Protein 2NRL (pdb70)

Foldseek 3Di:
DLLVLLVVQCVQCVVCVLLLLLQLVLVLCVVPVVVQVLPVVRNPPPSVCSSVDSVSSVVRSVVVVLVVVVSVVPPPACVSQLVVLVCCVPPSNDPLVSLVSSLVSSLVSCVVRRVQDPVSSVSSVVSSVVSSVSSVVSSVVVPHD

Nearest PDB structures (foldseek):
  2nrl-assembly1_A  TM=1.007E+00  e=9.733E-19  Thunnus atlanticus
  1myt-assembly1_A  TM=9.944E-01  e=4.194E-16  Thunnus albacares
  1mnk-assembly1_A  TM=9.642E-01  e=6.223E-09  Sus scrofa
  4fwy-assembly1_A  TM=9.569E-01  e=5.979E-08  Physeter macrocephalus
  1ith-assembly1_A  TM=9.012E-01  e=9.918E-05  Urechis caupo

Secondary structure (DSSP, 8-state):
-HHHHHHTT-HHHHTTHHHHHHHHHHHHHHH-HHHHTT-TTTTT--GGGTTT-HHHHHHHHHHHHHHHHHHH-SS-HHHHHHHHHHHIIIII---THHHHHHHHHHHHHHHHHS---HHHHHHHHHHHHHHHHHHHHHHHHTT--

Organism: Thunnus orientalis (NCBI:txid8238)

InterPro domains:
  IPR000971 Globin [PF00042] (25-135)
  IPR000971 Globin [PS01033] (1-141)
  IPR002335 Myoglobin [PR00613] (3-17)
  IPR002335 Myoglobin [PR00613] (22-45)
  IPR002335 Myoglobin [PR00613] (75-92)
  IPR002335 Myoglobin [PR00613] (93-113)
  IPR002335 Myoglobin [PR00613] (117-146)
  IPR002335 Myoglobin [PTHR47132] (2-147)
  IPR009050 Globin-like superfamily [SSF46458] (3-147)

B-factor: mean 15.44, std 4.67, range [10.57, 54.53]

CATH classification: 1.10.490.10

Structure (mmCIF, N/CA/C/O backbone):
data_2NRL
#
_entry.id   2NRL
#
_cell.length_a   33.985
_cell.length_b   51.976
_cell.length_c   38.781
_cell.angle_alpha   90.00
_cell.angle_beta   103.96
_cell.angle_gamma   90.00
#
_symmetry.space_group_name_H-M   'P 1 21 1'
#
loop_
_entity.id
_entity.type
_entity.pdbx_description
1 polymer Myoglobin
2 non-polymer 'PROTOPORPHYRIN IX CONTAINING FE'
3 non-polymer 1,2-ETHANEDIOL
4 water water
#
loop_
_atom_site.group_PDB
_atom_site.id
_atom_site.type_symbol
_atom_site.label_atom_id
_atom_site.label_alt_id
_atom_site.label_comp_id
_atom_site.label_asym_id
_atom_site.label_entity_id
_atom_site.label_seq_id
_atom_site.pdbx_PDB_ins_code
_atom_site.Cartn_x
_atom_site.Cartn_y
_atom_site.Cartn_z
_atom_site.occupancy
_atom_site.B_iso_or_equiv
_atom_site.auth_seq_id
_atom_site.auth_comp_id
_atom_site.auth_asym_id
_atom_site.auth_atom_id
_atom_site.pdbx_PDB_model_num
ATOM 4 N N . ALA A 1 2 ? 18.222 15.292 6.340 1.00 20.93 2 ALA A N 1
ATOM 5 C CA . ALA A 1 2 ? 18.829 14.523 5.247 1.00 19.09 2 ALA A CA 1
ATOM 6 C C . ALA A 1 2 ? 18.480 13.039 5.342 1.00 17.66 2 ALA A C 1
ATOM 7 O O . ALA A 1 2 ? 18.267 12.383 4.309 1.00 18.34 2 ALA A O 1
ATOM 9 N N . ASP A 1 3 ? 18.411 12.481 6.547 1.00 16.25 3 ASP A N 1
ATOM 10 C CA . ASP A 1 3 ? 18.098 11.066 6.663 1.00 15.47 3 ASP A CA 1
ATOM 11 C C . ASP A 1 3 ? 16.675 10.741 6.193 1.00 14.97 3 ASP A C 1
ATOM 12 O O . ASP A 1 3 ? 16.446 9.645 5.652 1.00 14.87 3 ASP A O 1
ATOM 17 N N . PHE A 1 4 ? 15.735 11.671 6.364 1.00 15.17 4 PHE A N 1
ATOM 18 C CA . PHE A 1 4 ? 14.401 11.458 5.829 1.00 15.47 4 PHE A CA 1
ATOM 19 C C . PHE A 1 4 ? 14.450 11.392 4.307 1.00 15.42 4 PHE A C 1
ATOM 20 O O . PHE A 1 4 ? 13.802 10.518 3.697 1.00 15.74 4 PHE A O 1
ATOM 28 N N . ASP A 1 5 ? 15.195 12.313 3.679 1.00 16.32 5 ASP A N 1
ATOM 29 C CA . ASP A 1 5 ? 15.322 12.287 2.231 1.00 16.80 5 ASP A CA 1
ATOM 30 C C . ASP A 1 5 ? 16.008 10.991 1.736 1.00 16.33 5 ASP A C 1
ATOM 31 O O . ASP A 1 5 ? 15.625 10.445 0.687 1.00 16.44 5 ASP A O 1
ATOM 36 N N . ALA A 1 6 ? 16.993 10.488 2.484 1.00 16.29 6 ALA A N 1
ATOM 37 C CA . ALA A 1 6 ? 17.679 9.262 2.100 1.00 15.93 6 ALA A CA 1
ATOM 38 C C . ALA A 1 6 ? 16.682 8.098 2.056 1.00 15.06 6 ALA A C 1
ATOM 39 O O . ALA A 1 6 ? 16.722 7.261 1.141 1.00 16.09 6 ALA A O 1
ATOM 41 N N . VAL A 1 7 ? 15.796 8.019 3.043 1.00 13.69 7 VAL A N 1
ATOM 42 C CA . VAL A 1 7 ? 14.801 6.947 3.048 1.00 12.76 7 VAL A CA 1
ATOM 43 C C . VAL A 1 7 ? 13.810 7.142 1.891 1.00 12.38 7 VAL A C 1
ATOM 44 O O . VAL A 1 7 ? 13.440 6.179 1.191 1.00 12.59 7 VAL A O 1
ATOM 48 N N . LEU A 1 8 ? 13.371 8.388 1.683 1.00 12.23 8 LEU A N 1
ATOM 49 C CA . LEU A 1 8 ? 12.383 8.661 0.650 1.00 12.40 8 LEU A CA 1
ATOM 50 C C . LEU A 1 8 ? 12.892 8.361 -0.750 1.00 12.18 8 LEU A C 1
ATOM 51 O O . LEU A 1 8 ? 12.081 8.058 -1.638 1.00 12.91 8 LEU A O 1
ATOM 56 N N . LYS A 1 9 ? 14.212 8.409 -0.956 1.00 12.78 9 LYS A N 1
ATOM 57 C CA . LYS A 1 9 ? 14.785 8.042 -2.240 1.00 13.14 9 LYS A CA 1
ATOM 58 C C . LYS A 1 9 ? 14.635 6.563 -2.563 1.00 12.89 9 LYS A C 1
ATOM 59 O O . LYS A 1 9 ? 14.909 6.178 -3.711 1.00 14.04 9 LYS A O 1
ATOM 65 N N . CYS A 1 10 ? 14.194 5.758 -1.580 1.00 12.29 10 CYS A N 1
ATOM 66 C CA . CYS A 1 10 ? 13.934 4.331 -1.788 1.00 12.40 10 CYS A CA 1
ATOM 67 C C . CYS A 1 10 ? 12.498 3.938 -1.417 1.00 12.20 10 CYS A C 1
ATOM 68 O O . CYS A 1 10 ? 12.188 2.737 -1.305 1.00 13.58 10 CYS A O 1
ATOM 71 N N . TRP A 1 11 ? 11.608 4.926 -1.219 1.00 11.57 11 TRP A N 1
ATOM 72 C CA . TRP A 1 11 ? 10.260 4.609 -0.772 1.00 11.68 11 TRP A CA 1
ATOM 73 C C . TRP A 1 11 ? 9.349 4.200 -1.934 1.00 11.59 11 TRP A C 1
ATOM 74 O O . TRP A 1 11 ? 8.267 3.616 -1.708 1.00 12.66 11 TRP A O 1
ATOM 85 N N . GLY A 1 12 ? 9.771 4.464 -3.176 1.00 11.51 12 GLY A N 1
ATOM 86 C CA . GLY A 1 12 ? 8.946 4.139 -4.329 1.00 12.04 12 GLY A CA 1
ATOM 87 C C . GLY A 1 12 ? 8.416 2.711 -4.346 1.00 11.92 12 GLY A C 1
ATOM 88 O O . GLY A 1 12 ? 7.206 2.498 -4.553 1.00 12.68 12 GLY A O 1
ATOM 89 N N . PRO A 1 13 ? 9.294 1.709 -4.164 1.00 12.26 13 PRO A N 1
ATOM 90 C CA . PRO A 1 13 ? 8.816 0.306 -4.187 1.00 12.98 13 PRO A CA 1
ATOM 91 C C . PRO A 1 13 ? 7.893 -0.042 -3.034 1.00 13.19 13 PRO A C 1
ATOM 92 O O . PRO A 1 13 ? 7.137 -1.024 -3.117 1.00 15.20 13 PRO A O 1
ATOM 96 N N . VAL A 1 14 ? 8.003 0.692 -1.929 1.00 12.76 14 VAL A N 1
ATOM 97 C CA . VAL A 1 14 ? 7.155 0.456 -0.763 1.00 12.82 14 VAL A CA 1
ATOM 98 C C . VAL A 1 14 ? 5.749 0.973 -1.059 1.00 13.26 14 VAL A C 1
ATOM 99 O O . VAL A 1 14 ? 4.751 0.236 -1.006 1.00 14.23 14 VAL A O 1
ATOM 103 N N . GLU A 1 15 ? 5.651 2.260 -1.402 1.00 13.34 15 GLU A N 1
ATOM 104 C CA A GLU A 1 15 ? 4.374 2.920 -1.700 0.50 14.08 15 GLU A CA 1
ATOM 105 C CA B GLU A 1 15 ? 4.331 2.815 -1.662 0.50 14.59 15 GLU A CA 1
ATOM 106 C C . GLU A 1 15 ? 3.718 2.353 -2.988 1.00 14.26 15 GLU A C 1
ATOM 107 O O . GLU A 1 15 ? 2.498 2.441 -3.172 1.00 15.05 15 GLU A O 1
ATOM 118 N N . ALA A 1 16 ? 4.511 1.776 -3.884 1.00 14.50 16 ALA A N 1
ATOM 119 C CA . ALA A 1 16 ? 3.965 1.133 -5.077 1.00 14.57 16 ALA A CA 1
ATOM 120 C C . ALA A 1 16 ? 3.046 -0.038 -4.702 1.00 14.19 16 ALA A C 1
ATOM 121 O O . ALA A 1 16 ? 2.136 -0.399 -5.466 1.00 15.69 16 ALA A O 1
ATOM 123 N N . ASP A 1 17 ? 3.311 -0.670 -3.553 1.00 14.15 17 ASP A N 1
ATOM 124 C CA . ASP A 1 17 ? 2.525 -1.860 -3.181 1.00 14.67 17 ASP A CA 1
ATOM 125 C C . ASP A 1 17 ? 2.547 -2.022 -1.667 1.00 13.47 17 ASP A C 1
ATOM 126 O O . ASP A 1 17 ? 3.176 -2.926 -1.085 1.00 13.05 17 ASP A O 1
ATOM 131 N N . TYR A 1 18 ? 1.799 -1.132 -1.023 1.00 13.39 18 TYR A N 1
ATOM 132 C CA . TYR A 1 18 ? 1.755 -1.146 0.422 1.00 12.68 18 TYR A CA 1
ATOM 133 C C . TYR A 1 18 ? 1.189 -2.468 0.948 1.00 12.55 18 TYR A C 1
ATOM 134 O O . TYR A 1 18 ? 1.559 -2.898 2.043 1.00 12.66 18 TYR A O 1
ATOM 143 N N . THR A 1 19 ? 0.250 -3.080 0.226 1.00 13.21 19 THR A N 1
ATOM 144 C CA . THR A 1 19 ? -0.305 -4.379 0.646 1.00 13.46 19 THR A CA 1
ATOM 145 C C . THR A 1 19 ? 0.764 -5.479 0.649 1.00 12.49 19 THR A C 1
ATOM 146 O O . THR A 1 19 ? 0.928 -6.198 1.649 1.00 12.60 19 THR A O 1
ATOM 150 N N . THR A 1 20 ? 1.479 -5.635 -0.463 1.00 12.91 20 THR A N 1
ATOM 151 C CA . THR A 1 20 ? 2.462 -6.716 -0.515 1.00 12.74 20 THR A CA 1
ATOM 152 C C . THR A 1 20 ? 3.587 -6.461 0.477 1.00 12.27 20 THR A C 1
ATOM 153 O O . THR A 1 20 ? 4.006 -7.377 1.229 1.00 12.52 20 THR A O 1
ATOM 157 N N . ILE A 1 21 ? 4.129 -5.239 0.478 1.00 11.95 21 ILE A N 1
ATOM 158 C CA . ILE A 1 21 ? 5.246 -4.954 1.365 1.00 11.70 21 ILE A CA 1
ATOM 159 C C . ILE A 1 21 ? 4.788 -4.949 2.828 1.00 11.64 21 ILE A C 1
ATOM 160 O O . ILE A 1 21 ? 5.505 -5.434 3.720 1.00 11.84 21 ILE A O 1
ATOM 165 N N . GLY A 1 22 ? 3.582 -4.440 3.093 1.00 11.58 22 GLY A N 1
ATOM 166 C CA . GLY A 1 22 ? 3.031 -4.464 4.447 1.00 11.78 22 GLY A CA 1
ATOM 167 C C . GLY A 1 22 ? 2.863 -5.887 4.961 1.00 11.51 22 GLY A C 1
ATOM 168 O O . GLY A 1 22 ? 3.184 -6.184 6.132 1.00 11.76 22 GLY A O 1
ATOM 169 N N . GLY A 1 23 ? 2.345 -6.779 4.111 1.00 11.67 23 GLY A N 1
ATOM 170 C CA . GLY A 1 23 ? 2.251 -8.188 4.493 1.00 11.86 23 GLY A CA 1
ATOM 171 C C . GLY A 1 23 ? 3.602 -8.812 4.745 1.00 11.60 23 GLY A C 1
ATOM 172 O O . GLY A 1 23 ? 3.759 -9.615 5.676 1.00 12.13 23 GLY A O 1
ATOM 173 N N . LEU A 1 24 ? 4.602 -8.485 3.920 1.00 11.67 24 LEU A N 1
ATOM 174 C CA A LEU A 1 24 ? 5.968 -8.996 4.145 0.50 11.66 24 LEU A CA 1
ATOM 175 C CA B LEU A 1 24 ? 5.933 -9.020 4.162 0.50 11.79 24 LEU A CA 1
ATOM 176 C C . LEU A 1 24 ? 6.474 -8.559 5.517 1.00 11.49 24 LEU A C 1
ATOM 177 O O . LEU A 1 24 ? 7.057 -9.365 6.274 1.00 12.10 24 LEU A O 1
ATOM 186 N N . VAL A 1 25 ? 6.291 -7.274 5.854 1.00 11.15 25 VAL A N 1
ATOM 187 C CA . VAL A 1 25 ? 6.783 -6.764 7.126 1.00 11.33 25 VAL A CA 1
ATOM 188 C C . VAL A 1 25 ? 6.112 -7.494 8.287 1.00 11.10 25 VAL A C 1
ATOM 189 O O . VAL A 1 25 ? 6.800 -7.958 9.218 1.00 11.45 25 VAL A O 1
ATOM 193 N N . LEU A 1 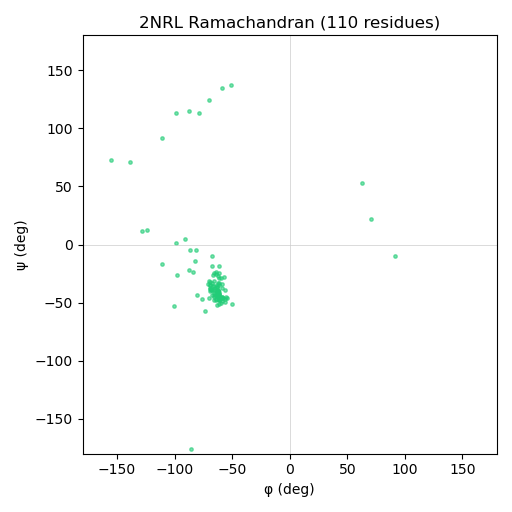26 ? 4.776 -7.587 8.298 1.00 11.18 26 LEU A N 1
ATOM 194 C CA . LEU A 1 26 ? 4.122 -8.221 9.445 1.00 11.13 26 LEU A CA 1
ATOM 195 C C . LEU A 1 26 ? 4.403 -9.721 9.485 1.00 11.22 26 LEU A C 1
ATOM 196 O O . LEU A 1 26 ? 4.553 -10.293 10.587 1.00 11.66 26 LEU A O 1
ATOM 201 N N . THR A 1 27 ? 4.435 -10.387 8.333 1.00 11.48 27 THR A N 1
ATOM 202 C CA . THR A 1 27 ? 4.733 -11.821 8.328 1.00 11.79 27 THR A CA 1
ATOM 203 C C . THR A 1 27 ? 6.107 -12.077 8.953 1.00 11.63 27 THR A C 1
ATOM 204 O O . THR A 1 27 ? 6.277 -12.990 9.790 1.00 12.27 27 THR A O 1
ATOM 208 N N . ARG A 1 28 ? 7.106 -11.274 8.547 1.00 11.56 28 ARG A N 1
ATOM 209 C CA A ARG A 1 28 ? 8.449 -11.415 9.082 0.50 12.14 28 ARG A CA 1
ATOM 210 C CA B ARG A 1 28 ? 8.446 -11.430 9.103 0.50 12.11 28 ARG A CA 1
ATOM 211 C C . ARG A 1 28 ? 8.501 -11.063 10.577 1.00 11.52 28 ARG A C 1
ATOM 212 O O . ARG A 1 28 ? 9.191 -11.735 11.371 1.00 11.96 28 ARG A O 1
ATOM 227 N N . LEU A 1 29 ? 7.798 -9.999 10.977 1.00 11.48 29 LEU A N 1
ATOM 228 C CA . LEU A 1 29 ? 7.740 -9.629 12.389 1.00 11.34 29 LEU A CA 1
ATOM 229 C C . LEU A 1 29 ? 7.224 -10.798 13.226 1.00 11.04 29 LEU A C 1
ATOM 230 O O . LEU A 1 29 ? 7.798 -11.144 14.269 1.00 11.56 29 LEU A O 1
ATOM 235 N N . PHE A 1 30 ? 6.104 -11.400 12.798 1.00 11.38 30 PHE A N 1
ATOM 236 C CA . PHE A 1 30 ? 5.494 -12.485 13.560 1.00 11.21 30 PHE A CA 1
ATOM 237 C C . PHE A 1 30 ? 6.346 -13.756 13.539 1.00 11.60 30 PHE A C 1
ATOM 238 O O . PHE A 1 30 ? 6.385 -14.495 14.531 1.00 12.78 30 PHE A O 1
ATOM 246 N N . LYS A 1 31 ? 7.059 -13.993 12.436 1.00 11.37 31 LYS A N 1
ATOM 247 C CA . LYS A 1 31 ? 7.939 -15.168 12.353 1.00 11.68 31 LYS A CA 1
ATOM 248 C C . LYS A 1 31 ? 9.147 -15.011 13.274 1.00 11.75 31 LYS A C 1
ATOM 249 O O . LYS A 1 31 ? 9.550 -15.957 13.984 1.00 13.51 31 LYS A O 1
ATOM 255 N N . GLU A 1 32 ? 9.770 -13.833 13.230 1.00 11.15 32 GLU A N 1
ATOM 256 C CA . GLU A 1 32 ? 11.033 -13.602 13.936 1.00 11.44 32 GLU A CA 1
ATOM 257 C C . GLU A 1 32 ? 10.831 -13.239 15.395 1.00 11.13 32 GLU A C 1
ATOM 258 O O . GLU A 1 32 ? 11.758 -13.407 16.209 1.00 12.10 32 GLU A O 1
ATOM 264 N N . HIS A 1 33 ? 9.641 -12.709 15.722 1.00 11.34 33 HIS A N 1
ATOM 265 C CA . HIS A 1 33 ? 9.331 -12.178 17.050 1.00 11.51 33 HIS A CA 1
ATOM 266 C C . HIS A 1 33 ? 7.914 -12.620 17.399 1.00 11.67 33 HIS A C 1
ATOM 267 O O . HIS A 1 33 ? 6.963 -11.826 17.382 1.00 12.09 33 HIS A O 1
ATOM 274 N N . PRO A 1 34 ? 7.720 -13.916 17.675 1.00 11.83 34 PRO A N 1
ATOM 275 C CA . PRO A 1 34 ? 6.355 -14.444 17.791 1.00 12.31 34 PRO A CA 1
ATOM 276 C C . PRO A 1 34 ? 5.537 -13.819 18.909 1.00 12.03 34 PRO A C 1
ATOM 277 O O . PRO A 1 34 ? 4.299 -13.813 18.836 1.00 12.76 34 PRO A O 1
ATOM 281 N N . GLU A 1 35 ? 6.196 -13.292 19.930 1.00 12.14 35 GLU A N 1
ATOM 282 C CA . GLU A 1 35 ? 5.474 -12.616 21.006 1.00 13.01 35 GLU A CA 1
ATOM 283 C C . GLU A 1 35 ? 4.751 -11.358 20.513 1.00 12.61 35 GLU A C 1
ATOM 284 O O . GLU A 1 35 ? 3.752 -10.921 21.119 1.00 14.48 35 GLU A O 1
ATOM 290 N N . THR A 1 36 ? 5.219 -10.769 19.409 1.00 11.62 36 THR A N 1
ATOM 291 C CA . THR A 1 36 ? 4.539 -9.595 18.876 1.00 11.76 36 THR A CA 1
ATOM 292 C C . THR A 1 36 ? 3.170 -9.958 18.286 1.00 12.02 36 THR A C 1
ATOM 293 O O . THR A 1 36 ? 2.242 -9.141 18.312 1.00 12.29 36 THR A O 1
ATOM 297 N N . GLN A 1 37 ? 3.035 -11.176 17.746 1.00 12.91 37 GLN A N 1
ATOM 298 C CA . GLN A 1 37 ? 1.759 -11.566 17.161 1.00 12.42 37 GLN A CA 1
ATOM 299 C C . GLN A 1 37 ? 0.646 -11.587 18.208 1.00 12.54 37 GLN A C 1
ATOM 300 O O . GLN A 1 37 ? -0.531 -11.289 17.917 1.00 12.38 37 GLN A O 1
ATOM 306 N N . LYS A 1 38 ? 1.014 -11.944 19.435 1.00 13.21 38 LYS A N 1
ATOM 307 C CA . LYS A 1 38 ? 0.056 -11.999 20.517 1.00 13.68 38 LYS A CA 1
ATOM 308 C C . LYS A 1 38 ? -0.482 -10.607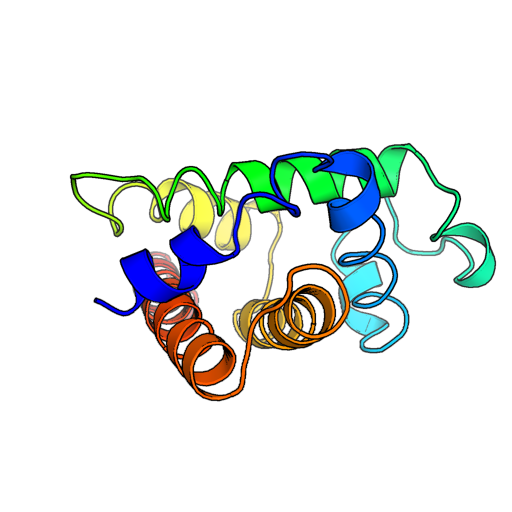 20.906 1.00 13.11 38 LYS A C 1
ATOM 309 O O . LYS A 1 38 ? -1.525 -10.503 21.549 1.00 15.44 38 LYS A O 1
ATOM 315 N N . LEU A 1 39 ? 0.231 -9.549 20.506 1.00 11.92 39 LEU A N 1
ATOM 316 C CA . LEU A 1 39 ? -0.216 -8.179 20.767 1.00 12.02 39 LEU A CA 1
ATOM 317 C C . LEU A 1 39 ? -1.263 -7.686 19.767 1.00 11.87 39 LEU A C 1
ATOM 318 O O . LEU A 1 39 ? -1.771 -6.558 19.918 1.00 13.28 39 LEU A O 1
ATOM 323 N N . PHE A 1 40 ? -1.571 -8.487 18.736 1.00 11.53 40 PHE A N 1
ATOM 324 C CA . PHE A 1 40 ? -2.635 -8.195 17.788 1.00 11.35 40 PHE A CA 1
ATOM 325 C C . PHE A 1 40 ? -3.738 -9.228 18.026 1.00 11.76 40 PHE A C 1
ATOM 326 O O . PHE A 1 40 ? -3.686 -10.319 17.422 1.00 12.11 40 PHE A O 1
ATOM 334 N N . PRO A 1 41 ? -4.720 -8.957 18.879 1.00 12.34 41 PRO A N 1
ATOM 335 C 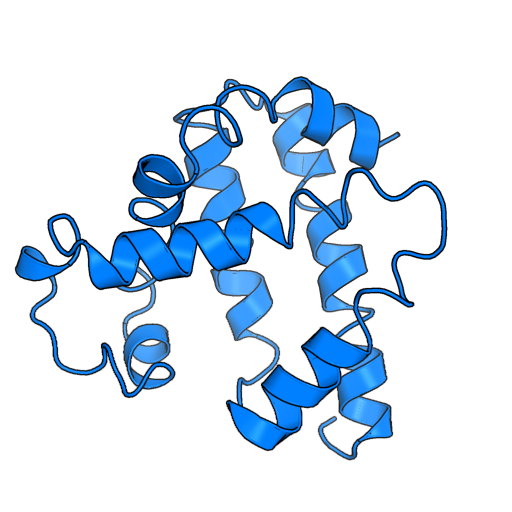CA . PRO A 1 41 ? -5.717 -10.020 19.138 1.00 13.20 41 PRO A CA 1
ATOM 336 C C . PRO A 1 41 ? -6.416 -10.526 17.882 1.00 12.28 41 PRO A C 1
ATOM 337 O O . PRO A 1 41 ? -6.859 -11.689 17.864 1.00 13.19 41 PRO A O 1
ATOM 341 N N . LYS A 1 42 ? -6.552 -9.689 16.848 1.00 11.32 42 LYS A N 1
ATOM 342 C CA . LYS A 1 42 ? -7.197 -10.159 15.621 1.00 11.17 42 LYS A CA 1
ATOM 343 C C . LYS A 1 42 ? -6.359 -11.230 14.914 1.00 10.70 42 LYS A C 1
ATOM 344 O O . LYS A 1 42 ? -6.922 -12.047 14.146 1.00 11.40 42 LYS A O 1
ATOM 350 N N . PHE A 1 43 ? -5.045 -11.218 15.118 1.00 10.77 43 PHE A N 1
ATOM 351 C CA . PHE A 1 43 ? -4.126 -12.112 14.413 1.00 10.82 43 PHE A CA 1
ATOM 352 C C . PHE A 1 43 ? -3.491 -13.179 15.316 1.00 10.97 43 PHE A C 1
ATOM 353 O O . PHE A 1 43 ? -2.921 -14.155 14.795 1.00 11.27 43 PHE A O 1
ATOM 361 N N . ALA A 1 44 ? -3.537 -13.003 16.631 1.00 11.01 44 ALA A N 1
ATOM 362 C CA . ALA A 1 44 ? -2.879 -13.919 17.558 1.00 11.17 44 ALA A CA 1
ATOM 363 C C . ALA A 1 44 ? -3.447 -15.322 17.344 1.00 11.25 44 ALA A C 1
ATOM 364 O O . ALA A 1 44 ? -4.667 -15.504 17.260 1.00 11.56 44 ALA A O 1
ATOM 366 N N . GLY A 1 45 ? -2.565 -16.316 17.286 1.00 11.74 45 GLY A N 1
ATOM 367 C CA . GLY A 1 45 ? -3.024 -17.697 17.142 1.00 12.05 45 GLY A CA 1
ATOM 368 C C . GLY A 1 45 ? -3.132 -18.185 15.703 1.00 11.52 45 GLY A C 1
ATOM 369 O O . GLY A 1 45 ? -3.358 -19.395 15.501 1.00 12.21 45 GLY A O 1
ATOM 370 N N . ILE A 1 46 ? -3.008 -17.299 14.694 1.00 11.21 46 ILE A N 1
ATOM 371 C CA . ILE A 1 46 ? -2.964 -17.766 13.322 1.00 11.21 46 ILE A CA 1
ATOM 372 C C . ILE A 1 46 ? -1.636 -18.500 13.096 1.00 11.51 46 ILE A C 1
ATOM 373 O O . ILE A 1 46 ? -0.554 -17.941 13.332 1.00 12.30 46 ILE A O 1
ATOM 378 N N . ALA A 1 47 ? -1.716 -19.753 12.639 1.00 11.75 47 ALA A N 1
ATOM 379 C CA . ALA A 1 47 ? -0.521 -20.542 12.336 1.00 12.12 47 ALA A CA 1
ATOM 380 C C . ALA A 1 47 ? 0.410 -19.746 11.434 1.00 12.00 47 ALA A C 1
ATOM 381 O O . ALA A 1 47 ? -0.013 -19.151 10.441 1.00 12.30 47 ALA A O 1
ATOM 383 N N . GLN A 1 48 ? 1.706 -19.786 11.730 1.00 12.66 48 GLN A N 1
ATOM 384 C CA . GLN A 1 48 ? 2.659 -18.966 10.988 1.00 13.02 48 GLN A CA 1
ATOM 385 C C . GLN A 1 48 ? 2.595 -19.227 9.490 1.00 13.14 48 GLN A C 1
ATOM 386 O O . GLN A 1 48 ? 2.699 -18.283 8.693 1.00 13.77 48 GLN A O 1
ATOM 392 N N . ALA A 1 49 ? 2.426 -20.501 9.099 1.00 13.44 49 ALA A N 1
ATOM 393 C CA . ALA A 1 49 ? 2.395 -20.837 7.686 1.00 14.20 49 ALA A CA 1
ATOM 394 C C . ALA A 1 49 ? 1.238 -20.164 6.942 1.00 14.10 49 ALA A C 1
ATOM 395 O O . ALA A 1 49 ? 1.279 -20.084 5.715 1.00 16.47 49 ALA A O 1
ATOM 397 N N . ASP A 1 50 ? 0.219 -19.705 7.673 1.00 13.19 50 ASP A N 1
ATOM 398 C CA . ASP A 1 50 ? -0.972 -19.119 7.075 1.00 13.86 50 ASP A CA 1
ATOM 399 C C . ASP A 1 50 ? -0.958 -17.594 7.058 1.00 14.18 50 ASP A C 1
ATOM 400 O O . ASP A 1 50 ? -1.943 -16.981 6.600 1.00 16.39 50 ASP A O 1
ATOM 405 N N . ILE A 1 51 ? 0.123 -16.971 7.546 1.00 12.85 51 ILE A N 1
ATOM 406 C CA . ILE A 1 51 ? 0.181 -15.507 7.669 1.00 12.66 51 ILE A CA 1
ATOM 407 C C . ILE A 1 51 ? 0.523 -14.831 6.339 1.00 12.30 51 ILE A C 1
ATOM 408 O O . ILE A 1 51 ? -0.093 -13.801 5.983 1.00 12.56 51 ILE A O 1
ATOM 413 N N . ALA A 1 52 ? 1.490 -15.365 5.588 1.00 12.62 52 ALA A N 1
ATOM 414 C CA . ALA A 1 52 ? 1.934 -14.690 4.361 1.00 13.30 52 ALA A CA 1
ATOM 415 C C . ALA A 1 52 ? 0.804 -14.487 3.346 1.00 13.42 52 ALA A C 1
ATOM 416 O O . ALA A 1 52 ? 0.805 -13.511 2.574 1.00 14.51 52 ALA A O 1
ATOM 418 N N . GLY A 1 53 ? -0.127 -15.439 3.303 1.00 13.49 53 GLY A N 1
ATOM 419 C CA . GLY A 1 53 ? -1.244 -15.363 2.389 1.00 13.70 53 GLY A CA 1
ATOM 420 C C . GLY A 1 53 ? -2.469 -14.672 2.944 1.00 13.22 53 GLY A C 1
ATOM 421 O O . GLY A 1 53 ? -3.506 -14.618 2.255 1.00 14.31 53 GLY A O 1
ATOM 422 N N . ASN A 1 54 ? -2.369 -14.116 4.161 1.00 12.74 54 ASN A N 1
ATOM 423 C CA . ASN A 1 54 ? -3.557 -13.572 4.799 1.00 12.59 54 ASN A CA 1
ATOM 424 C C . ASN A 1 54 ? -3.796 -12.110 4.399 1.00 12.32 54 ASN A C 1
ATOM 425 O O . ASN A 1 54 ? -2.975 -11.211 4.704 1.00 12.26 54 ASN A O 1
ATOM 430 N N . ALA A 1 55 ? -4.905 -11.872 3.694 1.00 12.69 55 ALA A N 1
ATOM 431 C CA . ALA A 1 55 ? -5.210 -10.546 3.178 1.00 12.77 55 ALA A CA 1
ATOM 432 C C . ALA A 1 55 ? -5.422 -9.512 4.293 1.00 12.23 55 ALA A C 1
ATOM 433 O O . ALA A 1 55 ? -5.069 -8.324 4.118 1.00 12.39 55 ALA A O 1
ATOM 435 N N . ALA A 1 56 ? -6.022 -9.910 5.405 1.00 12.17 56 ALA A N 1
ATOM 436 C CA . ALA A 1 5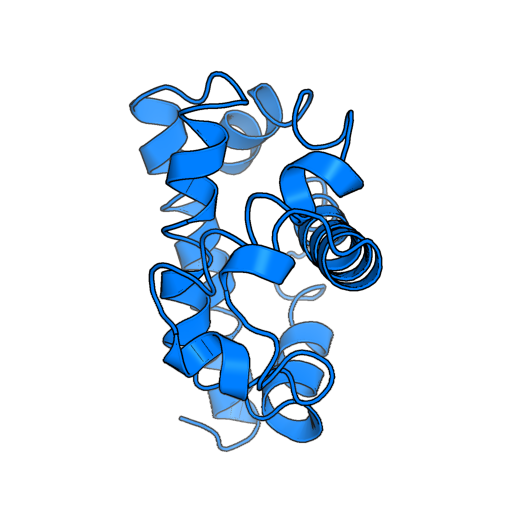6 ? -6.248 -8.968 6.504 1.00 12.05 56 ALA A CA 1
ATOM 437 C C . ALA A 1 56 ? -4.940 -8.556 7.163 1.00 11.36 56 ALA A C 1
ATOM 438 O O . ALA A 1 56 ? -4.773 -7.370 7.524 1.00 11.52 56 ALA A O 1
ATOM 440 N N . VAL A 1 57 ? -3.992 -9.489 7.317 1.00 11.09 57 VAL A N 1
ATOM 441 C CA . VAL A 1 57 ? -2.683 -9.116 7.820 1.00 10.84 57 VAL A CA 1
ATOM 442 C C . VAL A 1 57 ? -2.020 -8.119 6.874 1.00 10.78 57 VAL A C 1
ATOM 443 O O . VAL A 1 57 ? -1.483 -7.070 7.308 1.00 11.14 57 VAL A O 1
ATOM 447 N N . SER A 1 58 ? -2.048 -8.408 5.565 1.00 10.94 58 SER A N 1
ATOM 448 C CA . SER A 1 58 ? -1.422 -7.498 4.604 1.00 10.88 58 SER A CA 1
ATOM 449 C C . SER A 1 58 ? -2.101 -6.122 4.625 1.00 11.12 58 SER A C 1
ATOM 450 O O . SER A 1 58 ? -1.409 -5.084 4.500 1.00 11.49 58 SER A O 1
ATOM 453 N N . ALA A 1 59 ? -3.425 -6.081 4.762 1.00 11.25 59 ALA A N 1
ATOM 454 C CA . ALA A 1 59 ? -4.136 -4.804 4.818 1.00 11.24 59 ALA A CA 1
ATOM 455 C C . ALA A 1 59 ? -3.691 -4.002 6.043 1.00 11.22 59 ALA A C 1
ATOM 456 O O . ALA A 1 59 ? -3.523 -2.754 5.949 1.00 11.61 59 ALA A O 1
ATOM 458 N N . HIS A 1 60 ? -3.505 -4.637 7.197 1.00 10.87 60 HIS A N 1
ATOM 459 C CA . HIS A 1 60 ? -3.032 -3.891 8.340 1.00 10.87 60 HIS A CA 1
ATOM 460 C C . HIS A 1 60 ? -1.587 -3.427 8.120 1.00 11.05 60 HIS A C 1
ATOM 461 O O . HIS A 1 60 ? -1.216 -2.286 8.489 1.00 11.56 60 HIS A O 1
ATOM 468 N N . GLY A 1 61 ? -0.744 -4.270 7.515 1.00 11.00 61 GLY A N 1
ATOM 469 C CA . GLY A 1 61 ? 0.612 -3.819 7.193 1.00 11.25 61 GLY A CA 1
ATOM 470 C C . GLY A 1 61 ? 0.594 -2.597 6.286 1.00 11.20 61 GLY A C 1
ATOM 471 O O . GLY A 1 61 ? 1.429 -1.685 6.435 1.00 11.48 61 GLY A O 1
ATOM 472 N N . ALA A 1 62 ? -0.345 -2.548 5.337 1.00 11.36 62 ALA A N 1
ATOM 473 C CA . ALA A 1 62 ? -0.488 -1.373 4.477 1.00 11.46 62 ALA A CA 1
ATOM 474 C C . ALA A 1 62 ? -0.839 -0.132 5.302 1.00 11.60 62 ALA A C 1
ATOM 475 O O . ALA A 1 62 ? -0.300 0.971 5.038 1.00 12.50 62 ALA A O 1
ATOM 477 N N . THR A 1 63 ? -1.720 -0.262 6.300 1.00 12.01 63 THR A N 1
ATOM 478 C CA . THR A 1 63 ? -2.050 0.863 7.180 1.00 12.21 63 THR A CA 1
ATOM 479 C C . THR A 1 63 ? -0.798 1.389 7.877 1.00 12.08 63 THR A C 1
ATOM 480 O O . THR A 1 63 ? -0.568 2.617 7.972 1.00 12.65 63 THR A O 1
ATOM 484 N N . VAL A 1 64 ? 0.023 0.467 8.399 1.00 11.65 64 VAL A N 1
ATOM 485 C CA . VAL A 1 64 ? 1.257 0.841 9.088 1.00 11.66 64 VAL A CA 1
ATOM 486 C C . VAL A 1 64 ? 2.188 1.607 8.154 1.00 11.72 64 VAL A C 1
ATOM 487 O O . VAL A 1 64 ? 2.713 2.687 8.494 1.00 12.06 64 VAL A O 1
ATOM 491 N N . LEU A 1 65 ? 2.426 1.045 6.960 1.00 11.34 65 LEU A N 1
ATOM 492 C CA . LEU A 1 65 ? 3.376 1.659 6.053 1.00 11.43 65 LEU A CA 1
ATOM 493 C C . LEU A 1 65 ? 2.857 3.000 5.502 1.00 11.67 65 LEU A C 1
ATOM 494 O O . LEU A 1 65 ? 3.671 3.922 5.287 1.00 12.22 65 LEU A O 1
ATOM 499 N N . LYS A 1 66 ? 1.560 3.118 5.279 1.00 12.03 66 LYS A N 1
ATOM 500 C CA . LYS A 1 66 ? 1.015 4.408 4.844 1.00 12.60 66 LYS A CA 1
ATOM 501 C C . LYS A 1 66 ? 1.265 5.470 5.918 1.00 12.75 66 LYS A C 1
ATOM 502 O O . LYS A 1 66 ? 1.605 6.631 5.601 1.00 13.64 66 LYS A O 1
ATOM 508 N N . LYS A 1 67 ? 1.072 5.127 7.193 1.00 13.24 67 LYS A N 1
ATOM 509 C CA . LYS A 1 67 ? 1.322 6.068 8.286 1.00 13.84 67 LYS A CA 1
ATOM 510 C C . LYS A 1 67 ? 2.803 6.446 8.326 1.00 13.08 67 LYS A C 1
ATOM 511 O O . LYS A 1 67 ? 3.146 7.631 8.515 1.00 14.03 67 LYS A O 1
ATOM 517 N N . LEU A 1 68 ? 3.696 5.466 8.174 1.00 13.53 68 LEU A N 1
ATOM 518 C CA A LEU A 1 68 ? 5.096 5.782 8.138 0.50 14.03 68 LEU A CA 1
ATOM 519 C CA B LEU A 1 68 ? 5.133 5.788 8.114 0.50 14.23 68 LEU A CA 1
ATOM 520 C C . LEU A 1 68 ? 5.443 6.695 6.934 1.00 13.66 68 LEU A C 1
ATOM 521 O O . LEU A 1 68 ? 6.252 7.633 7.064 1.00 15.33 68 LEU A O 1
ATOM 530 N N . GLY A 1 69 ? 4.829 6.441 5.783 1.00 12.92 69 GLY A N 1
ATOM 531 C CA . GLY A 1 69 ? 5.055 7.287 4.617 1.00 13.29 69 GLY A CA 1
ATOM 532 C C . GLY A 1 69 ? 4.628 8.724 4.885 1.00 13.48 69 GLY A C 1
ATOM 533 O O . GLY A 1 69 ? 5.324 9.688 4.491 1.00 15.04 69 GLY A O 1
ATOM 534 N N A GLU A 1 70 ? 3.452 8.874 5.497 0.50 13.34 70 GLU A N 1
ATOM 535 N N B GLU A 1 70 ? 3.558 8.896 5.652 0.50 13.42 70 GLU A N 1
AT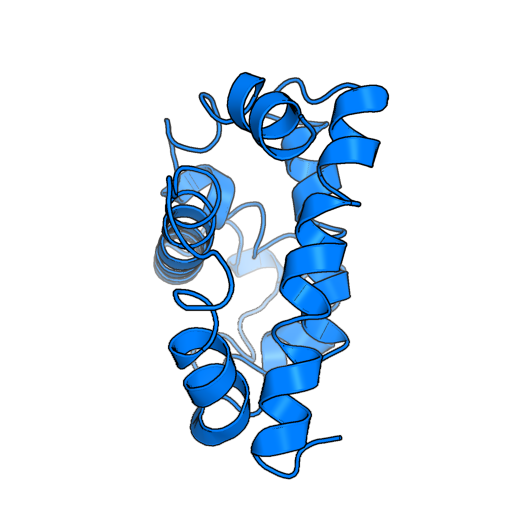OM 536 C CA A GLU A 1 70 ? 2.912 10.190 5.836 0.50 14.63 70 GLU A CA 1
ATOM 537 C CA B GLU A 1 70 ? 3.187 10.238 6.124 0.50 14.93 70 GLU A CA 1
ATOM 538 C C A GLU A 1 70 ? 3.870 10.955 6.719 0.50 14.31 70 GLU A C 1
ATOM 539 C C B GLU A 1 70 ? 4.286 10.862 6.993 0.50 14.08 70 GLU A C 1
ATOM 540 O O A GLU A 1 70 ? 4.092 12.151 6.525 0.50 14.99 70 GLU A O 1
ATOM 541 O O B GLU A 1 70 ? 4.631 12.042 6.837 0.50 14.00 70 GLU A O 1
ATOM 552 N N A LEU A 1 71 ? 4.379 10.273 7.740 0.50 15.56 71 LEU A N 1
ATOM 553 N N B LEU A 1 71 ? 4.827 10.073 7.926 0.50 14.18 71 LEU A N 1
ATOM 554 C CA A LEU A 1 71 ? 5.404 10.863 8.600 0.50 16.20 71 LEU A CA 1
ATOM 555 C CA B LEU A 1 71 ? 5.870 10.562 8.831 0.50 15.00 71 LEU A CA 1
ATOM 556 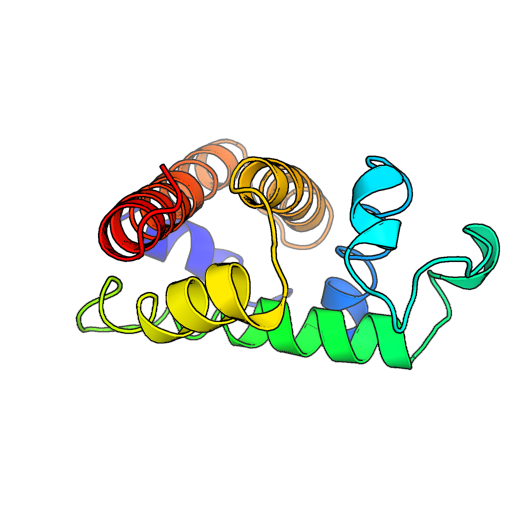C C A LEU A 1 71 ? 6.619 11.329 7.804 0.50 16.02 71 LEU A C 1
ATOM 557 C C B LEU A 1 71 ? 7.108 10.935 8.043 0.50 14.36 71 LEU A C 1
ATOM 558 O O A LEU A 1 71 ? 7.078 12.464 7.988 0.50 17.29 71 LEU A O 1
ATOM 559 O O B LEU A 1 71 ? 7.697 12.015 8.255 0.50 14.92 71 LEU A O 1
ATOM 568 N N A LEU A 1 72 ? 7.150 10.453 6.945 0.50 15.60 72 LEU A N 1
ATOM 569 N N B LEU A 1 72 ? 7.506 10.051 7.136 0.50 14.73 72 LEU A N 1
ATOM 570 C CA A LEU A 1 72 ? 8.376 10.770 6.180 0.50 15.55 72 LEU A CA 1
ATOM 571 C CA B LEU A 1 72 ? 8.718 10.278 6.361 0.50 15.62 72 LEU A CA 1
ATOM 572 C C A LEU A 1 72 ? 8.167 12.018 5.341 0.50 15.20 72 LEU A C 1
ATOM 573 C C B LEU A 1 72 ? 8.609 11.558 5.525 0.50 15.83 72 LEU A C 1
ATOM 574 O O A LEU A 1 72 ? 9.074 12.850 5.182 0.50 16.38 72 LEU A O 1
ATOM 575 O O B LEU A 1 72 ? 9.558 12.355 5.475 0.50 16.33 72 LEU A O 1
ATOM 584 N N A LYS A 1 73 ? 6.967 12.154 4.780 0.50 14.72 73 LYS A N 1
ATOM 585 N N B LYS A 1 73 ? 7.462 11.755 4.881 0.50 16.52 73 LYS A N 1
ATOM 586 C CA A LYS A 1 73 ? 6.708 13.203 3.807 0.50 14.67 73 LYS A CA 1
ATOM 587 C CA B LYS A 1 73 ? 7.283 12.882 3.974 0.50 17.33 73 LYS A CA 1
ATOM 588 C C A LYS A 1 73 ? 6.275 14.502 4.463 0.50 15.04 73 LYS A C 1
ATOM 589 C C B LYS A 1 73 ? 7.140 14.199 4.729 0.50 18.04 73 LYS A C 1
ATOM 590 O O A LYS A 1 73 ? 6.108 15.534 3.803 0.50 16.59 73 LYS A O 1
ATOM 591 O O B LYS A 1 73 ? 7.317 15.265 4.151 0.50 19.41 73 LYS A O 1
ATOM 602 N N A ALA A 1 74 ? 6.148 14.458 5.783 0.50 15.61 74 ALA A N 1
ATOM 603 N N B ALA A 1 74 ? 6.876 14.115 6.029 0.50 18.68 74 ALA A N 1
ATOM 604 C CA A ALA A 1 74 ? 5.669 15.611 6.527 0.50 16.39 74 ALA A CA 1
ATOM 605 C CA B ALA A 1 74 ? 6.890 15.269 6.914 0.50 20.08 74 ALA A CA 1
ATOM 606 C C A ALA A 1 74 ? 6.584 16.842 6.379 0.50 16.80 74 ALA A C 1
ATOM 607 C C B ALA A 1 74 ? 8.325 15.703 7.247 0.50 20.83 74 ALA A C 1
ATOM 608 O O A ALA A 1 74 ? 7.814 16.748 6.495 0.50 18.60 74 ALA A O 1
ATOM 609 O O B ALA A 1 74 ? 8.535 16.836 7.673 0.50 21.29 74 ALA A O 1
ATOM 612 N N A LYS A 1 75 ? 6.000 17.989 6.056 0.50 18.18 75 LYS A N 1
ATOM 613 N N B LYS A 1 75 ? 9.304 14.816 7.067 0.50 21.73 75 LYS A N 1
ATOM 614 C CA A LYS A 1 75 ? 6.802 19.188 5.950 0.50 20.38 75 LYS A CA 1
ATOM 615 C CA B LYS A 1 75 ? 10.712 15.132 7.311 0.50 24.50 75 LYS A CA 1
ATOM 616 C C A LYS A 1 75 ? 6.720 19.994 7.243 0.50 21.53 75 LYS A C 1
ATOM 617 C C B LYS A 1 75 ? 10.966 15.879 8.626 0.50 25.64 75 LYS A C 1
ATOM 618 O O A LYS A 1 75 ? 7.413 20.997 7.408 0.50 22.89 75 LYS A O 1
ATOM 619 O O B LYS A 1 75 ? 11.638 16.913 8.646 0.50 26.13 75 LYS A O 1
ATOM 630 N N A GLY A 1 76 ? 5.881 19.534 8.164 0.50 22.18 76 GLY A N 1
ATOM 631 N N B GLY A 1 76 ? 10.433 15.364 9.727 0.50 26.78 76 GLY A N 1
ATOM 632 C CA A GLY A 1 76 ? 5.815 20.108 9.492 0.50 21.77 76 GLY A CA 1
ATOM 633 C CA B GLY A 1 76 ? 10.822 15.864 11.049 0.50 26.86 76 GLY A CA 1
ATOM 634 C C A GLY A 1 76 ? 6.271 19.139 10.573 0.50 21.85 76 GLY A C 1
ATOM 635 C C B GLY A 1 76 ? 9.739 16.542 11.875 0.50 27.56 76 GLY A C 1
ATOM 636 O O A GLY A 1 76 ? 7.131 18.279 10.354 0.50 22.92 76 GLY A O 1
ATOM 637 O O B GLY A 1 76 ? 9.711 16.412 13.100 0.50 28.27 76 GLY A O 1
ATOM 638 N N A SER A 1 77 ? 5.684 19.282 11.754 0.50 20.75 77 SER A N 1
ATOM 639 N N B SER A 1 77 ? 8.847 17.273 11.219 0.50 27.41 77 SER A N 1
ATOM 640 C CA A SER A 1 77 ? 6.112 18.532 12.933 0.50 19.73 77 SER A CA 1
ATOM 641 C CA B SER A 1 77 ? 7.799 17.997 11.929 0.50 26.48 77 SER A CA 1
ATOM 642 C C A SER A 1 77 ? 5.885 17.015 12.835 0.50 18.95 77 SER A C 1
ATOM 643 C C B SER A 1 77 ? 6.523 17.162 11.945 0.50 25.84 77 SER A C 1
ATOM 644 O O A SER A 1 77 ? 4.754 16.553 12.646 0.50 20.45 77 SER A O 1
ATOM 645 O O B SER A 1 77 ? 5.716 17.229 11.018 0.50 26.43 77 SER A O 1
ATOM 650 N N A HIS A 1 78 ? 6.960 16.241 12.991 0.50 18.36 78 HIS A N 1
ATOM 651 N N B HIS A 1 78 ? 6.334 16.379 13.004 0.50 24.07 78 HIS A N 1
ATOM 652 C CA A HIS A 1 78 ? 6.831 14.791 13.072 0.50 17.52 78 HIS A CA 1
ATOM 653 C CA B HIS A 1 78 ? 5.299 15.357 12.974 0.50 21.97 78 HIS A CA 1
ATOM 654 C C A HIS A 1 78 ? 6.198 14.427 14.406 0.50 16.86 78 HIS A C 1
ATOM 655 C C B HIS A 1 78 ? 4.385 15.202 14.209 0.50 19.09 78 HIS A C 1
ATOM 656 O O A HIS A 1 78 ? 5.368 13.505 14.485 0.50 16.42 78 HIS A O 1
ATOM 657 O O B HIS A 1 78 ? 3.739 14.177 14.307 0.50 16.11 78 HIS A O 1
ATOM 670 N N A ALA A 1 79 ? 6.606 15.133 15.462 0.50 16.33 79 ALA A N 1
ATOM 671 N N B ALA A 1 79 ? 4.293 16.179 15.114 0.50 17.83 79 ALA A N 1
ATOM 672 C CA A ALA A 1 79 ? 6.119 14.811 16.794 0.50 16.75 79 ALA A CA 1
ATOM 673 C CA B ALA A 1 79 ? 3.544 15.975 16.371 0.50 17.54 79 ALA A CA 1
ATOM 674 C C A ALA A 1 79 ? 4.595 14.919 16.832 0.50 16.84 79 ALA A C 1
ATOM 675 C C B ALA A 1 79 ? 2.077 15.613 16.171 0.50 15.94 79 ALA A C 1
ATOM 676 O O A ALA A 1 79 ? 3.943 14.120 17.479 0.50 16.17 79 ALA A O 1
ATOM 677 O O B ALA A 1 79 ? 1.545 14.745 16.881 0.50 15.20 79 ALA A O 1
ATOM 680 N N A ALA A 1 80 ? 4.027 15.910 16.148 0.50 16.98 80 ALA A N 1
ATOM 681 N N B ALA A 1 80 ? 1.426 16.266 15.207 0.50 15.70 80 ALA A N 1
ATOM 682 C CA A ALA A 1 80 ? 2.575 16.091 16.139 0.50 16.60 80 ALA A CA 1
ATOM 683 C CA B ALA A 1 80 ? 0.014 15.995 14.931 0.50 16.03 80 ALA A CA 1
ATOM 684 C C A ALA A 1 80 ? 1.803 14.889 15.592 0.50 16.34 80 ALA A C 1
ATOM 685 C C B ALA A 1 80 ? -0.216 14.568 14.426 0.50 15.74 80 ALA A C 1
ATOM 686 O O A ALA A 1 80 ? 0.800 14.491 16.181 0.50 17.47 80 ALA A O 1
ATOM 687 O O B ALA A 1 80 ? -1.340 14.053 14.485 0.50 16.54 80 ALA A O 1
ATOM 690 N N A ILE A 1 81 ? 2.286 14.312 14.488 0.50 15.67 81 ILE A N 1
ATOM 691 N N B ILE A 1 81 ? 0.846 13.935 13.935 0.50 15.54 81 ILE A N 1
ATOM 692 C CA A ILE A 1 81 ? 1.679 13.131 13.879 0.50 15.32 81 ILE A CA 1
ATOM 693 C CA B ILE A 1 81 ? 0.767 12.548 13.496 0.50 15.98 81 ILE A CA 1
ATOM 694 C C A ILE A 1 81 ? 1.818 11.942 14.822 0.50 13.69 81 ILE A C 1
ATOM 695 C C B ILE A 1 81 ? 1.229 11.567 14.603 0.50 14.97 81 ILE A C 1
ATOM 696 O O A ILE A 1 81 ? 0.979 11.052 14.861 0.50 14.74 81 ILE A O 1
ATOM 697 O O B ILE A 1 81 ? 0.592 10.527 14.896 0.50 16.12 81 ILE A O 1
ATOM 706 N N A LEU A 1 82 ? 2.897 11.915 15.584 0.50 13.42 82 LEU A N 1
ATOM 707 N N B LEU A 1 82 ? 2.340 11.901 15.243 0.50 13.64 82 LEU A N 1
ATOM 708 C CA A LEU A 1 82 ? 3.149 10.797 16.477 0.50 12.76 82 LEU A CA 1
ATOM 709 C CA B LEU A 1 82 ? 2.983 11.003 16.205 0.50 13.46 82 LEU A CA 1
ATOM 710 C C A LEU A 1 82 ? 2.408 10.881 17.789 0.50 12.54 82 LEU A C 1
ATOM 711 C C B LEU A 1 82 ? 2.255 10.903 17.565 0.50 12.81 82 LEU A C 1
ATOM 712 O O A LEU A 1 82 ? 2.403 9.880 18.525 0.50 12.75 82 LEU A O 1
ATOM 713 O O B LEU A 1 82 ? 2.088 9.789 18.088 0.50 13.33 82 LEU A O 1
ATOM 722 N N . LYS A 1 83 ? 1.810 12.034 18.130 1.00 12.33 83 LYS A N 1
ATOM 723 C CA . LYS A 1 83 ? 1.145 12.030 19.427 1.00 11.86 83 LYS A CA 1
ATOM 724 C C . LYS A 1 83 ? -0.093 11.118 19.431 1.00 11.40 83 LYS A C 1
ATOM 725 O O . LYS A 1 83 ? -0.255 10.311 20.348 1.00 11.57 83 LYS A O 1
ATOM 731 N N . PRO A 1 84 ? -0.968 11.194 18.411 1.00 11.61 84 PRO A N 1
ATOM 732 C CA . PRO A 1 84 ? -2.117 10.266 18.401 1.00 11.45 84 PRO A CA 1
ATOM 733 C C . PRO A 1 84 ? -1.687 8.811 18.332 1.00 11.48 84 PRO A C 1
ATOM 734 O O . PRO A 1 84 ? -2.374 7.925 18.879 1.00 12.17 84 PRO A O 1
ATOM 738 N N . LEU A 1 85 ? -0.601 8.518 17.616 1.00 11.67 85 LEU A N 1
ATOM 739 C CA . LEU A 1 85 ? -0.113 7.148 17.481 1.00 12.12 85 LEU A CA 1
ATOM 740 C C . LEU A 1 85 ? 0.364 6.637 18.845 1.00 11.77 85 LEU A C 1
ATOM 741 O O . LEU A 1 85 ? 0.071 5.492 19.240 1.00 12.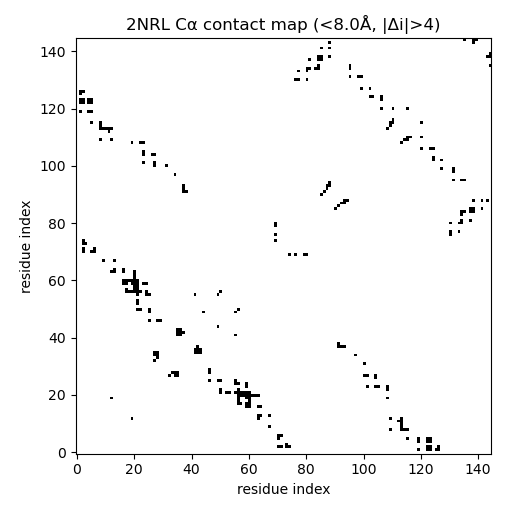07 85 LEU A O 1
ATOM 746 N N . ALA A 1 86 ? 1.117 7.463 19.579 1.00 11.31 86 ALA A N 1
ATOM 747 C CA . ALA A 1 86 ? 1.523 7.079 20.932 1.00 11.42 86 ALA A CA 1
ATOM 748 C C . ALA A 1 86 ? 0.298 6.837 21.802 1.00 10.93 86 ALA A C 1
ATOM 749 O O . ALA A 1 86 ? 0.228 5.867 22.578 1.00 11.37 86 ALA A O 1
ATOM 751 N N . ASN A 1 87 ? -0.670 7.754 21.726 1.00 10.81 87 ASN A N 1
ATOM 752 C CA . ASN A 1 87 ? -1.843 7.648 22.575 1.00 10.58 87 ASN A CA 1
ATOM 753 C C . ASN A 1 87 ? -2.572 6.312 22.325 1.00 10.57 87 ASN A C 1
ATOM 754 O O . ASN A 1 87 ? -2.927 5.598 23.279 1.00 10.86 87 ASN A O 1
ATOM 759 N N . SER A 1 88 ? -2.812 5.969 21.058 1.00 10.71 88 SER A N 1
ATOM 760 C CA . SER A 1 88 ? -3.551 4.730 20.790 1.00 11.05 88 SER A CA 1
ATOM 761 C C . SER A 1 88 ? -2.715 3.506 21.145 1.00 10.74 88 SER A C 1
ATOM 762 O O . SER A 1 88 ? -3.248 2.513 21.689 1.00 11.29 88 SER A O 1
ATOM 765 N N . HIS A 1 89 ? -1.424 3.534 20.841 1.00 10.74 89 HIS A N 1
ATOM 766 C CA . HIS A 1 89 ? -0.601 2.338 21.083 1.00 10.59 89 HIS A CA 1
ATOM 767 C C . HIS A 1 89 ? -0.362 2.096 22.562 1.00 10.67 89 HIS A C 1
ATOM 768 O O . HIS A 1 89 ? -0.336 0.914 22.980 1.00 11.44 89 HIS A O 1
ATOM 775 N N . ALA A 1 90 ? -0.248 3.153 23.377 1.00 10.70 90 ALA A N 1
ATOM 776 C CA . ALA A 1 90 ? -0.096 2.953 24.807 1.00 11.05 90 ALA A CA 1
ATOM 777 C C . ALA A 1 90 ? -1.424 2.565 25.468 1.00 11.08 90 ALA A C 1
ATOM 778 O O . ALA A 1 90 ? -1.465 1.656 26.307 1.00 12.40 90 ALA A O 1
ATOM 780 N N . THR A 1 91 ? -2.504 3.294 25.134 1.00 11.14 91 THR A N 1
ATOM 781 C CA . THR A 1 91 ? -3.723 3.205 25.939 1.00 11.33 91 THR A CA 1
ATOM 782 C C . THR A 1 91 ? -4.782 2.265 25.378 1.00 11.60 91 THR A C 1
ATOM 783 O O . THR A 1 91 ? -5.624 1.772 26.156 1.00 12.99 91 THR A O 1
ATOM 787 N N . LYS A 1 92 ? -4.797 2.047 24.064 1.00 11.72 92 LYS A N 1
ATOM 788 C CA . LYS A 1 92 ? -5.777 1.141 23.451 1.00 12.33 92 LYS A CA 1
ATOM 789 C C . LYS A 1 92 ? -5.128 -0.206 23.158 1.00 12.14 92 LYS A C 1
ATOM 790 O O . LYS A 1 92 ? -5.626 -1.269 23.594 1.00 13.90 92 LYS A O 1
ATOM 796 N N . HIS A 1 93 ? -4.001 -0.199 22.455 1.00 12.01 93 HIS A N 1
ATOM 797 C CA . HIS A 1 93 ? -3.401 -1.459 21.996 1.00 11.94 93 HIS A CA 1
ATOM 798 C C . HIS A 1 93 ? -2.460 -2.075 23.024 1.00 12.01 93 HIS A C 1
ATOM 799 O O . HIS A 1 93 ? -2.199 -3.286 22.996 1.00 13.28 93 HIS A O 1
ATOM 806 N N . LYS A 1 94 ? -1.953 -1.251 23.948 1.00 12.16 94 LYS A N 1
ATOM 807 C CA . LYS A 1 94 ? -1.111 -1.698 25.066 1.00 12.93 94 LYS A CA 1
ATOM 808 C C . LYS A 1 94 ? 0.193 -2.325 24.571 1.00 12.53 94 LYS A C 1
ATOM 809 O O . LYS A 1 94 ? 0.560 -3.451 24.973 1.00 14.18 94 LYS A O 1
ATOM 815 N N . ILE A 1 95 ? 0.916 -1.591 23.728 1.00 11.88 95 ILE A N 1
ATOM 816 C CA . ILE A 1 95 ? 2.128 -2.095 23.081 1.00 11.60 95 ILE A CA 1
ATOM 817 C C . ILE A 1 95 ? 3.381 -1.611 23.809 1.00 12.22 95 ILE A C 1
ATOM 818 O O . ILE A 1 95 ? 3.703 -0.406 23.781 1.00 13.07 95 ILE A O 1
ATOM 823 N N . PRO A 1 96 ? 4.145 -2.511 24.447 1.00 12.96 96 PRO A N 1
ATOM 824 C CA . PRO A 1 96 ? 5.407 -2.044 25.044 1.00 14.02 96 PRO A CA 1
ATOM 825 C C . PRO A 1 96 ? 6.348 -1.458 23.993 1.00 13.60 96 PRO A C 1
ATOM 826 O O . PRO A 1 96 ? 6.442 -1.950 22.855 1.00 13.36 96 PRO A O 1
ATOM 830 N N A ILE A 1 97 ? 7.058 -0.373 24.374 0.60 13.62 97 ILE A N 1
ATOM 831 N N B ILE A 1 97 ? 7.068 -0.442 24.421 0.40 13.82 97 ILE A N 1
ATOM 832 C CA A ILE A 1 97 ? 7.922 0.401 23.436 0.60 13.52 97 ILE A CA 1
ATOM 833 C CA B ILE A 1 97 ? 7.828 0.372 23.516 0.40 13.97 97 ILE A CA 1
ATOM 834 C C A ILE A 1 97 ? 8.914 -0.441 22.654 0.60 12.85 97 ILE A C 1
ATOM 835 C C B ILE A 1 97 ? 8.930 -0.395 22.735 0.40 14.47 97 ILE A C 1
ATOM 836 O O A ILE A 1 97 ? 9.183 -0.167 21.471 0.60 11.94 97 ILE A O 1
ATOM 837 O O B ILE A 1 97 ? 9.271 -0.022 21.620 0.40 16.56 97 ILE A O 1
ATOM 846 N N . ASN A 1 98 ? 9.478 -1.470 23.302 1.00 13.73 98 ASN A N 1
ATOM 847 C CA . ASN A 1 98 ? 10.520 -2.244 22.631 1.00 14.15 98 ASN A CA 1
ATOM 848 C C . ASN A 1 98 ? 10.013 -2.829 21.311 1.00 13.51 98 ASN A C 1
ATOM 849 O O . ASN A 1 98 ? 10.794 -3.067 20.377 1.00 13.92 98 ASN A O 1
ATOM 854 N N . ASN A 1 99 ? 8.714 -3.112 21.225 1.00 12.63 99 ASN A N 1
ATOM 855 C CA . ASN A 1 99 ? 8.185 -3.718 19.999 1.00 12.62 99 ASN A CA 1
ATOM 856 C C . ASN A 1 99 ? 8.350 -2.813 18.783 1.00 12.73 99 ASN A C 1
ATOM 857 O O . ASN A 1 99 ? 8.453 -3.308 17.649 1.00 13.26 99 ASN A O 1
ATOM 862 N N . PHE A 1 100 ? 8.401 -1.490 18.988 1.00 12.71 100 PHE A N 1
ATOM 863 C CA . PHE A 1 100 ? 8.640 -0.603 17.858 1.00 12.47 100 PHE A CA 1
ATOM 864 C C . PHE A 1 100 ? 10.055 -0.776 17.305 1.00 12.88 100 PHE A C 1
ATOM 865 O O . PHE A 1 100 ? 10.271 -0.622 16.089 1.00 13.64 100 PHE A O 1
ATOM 873 N N . LYS A 1 101 ? 11.026 -1.078 18.169 1.00 13.20 101 LYS A N 1
ATOM 874 C CA . LYS A 1 101 ? 12.378 -1.363 17.700 1.00 13.57 101 LYS A CA 1
ATOM 875 C C . LYS A 1 101 ? 12.386 -2.627 16.839 1.00 13.34 101 LYS A C 1
ATOM 876 O O . LYS A 1 101 ? 13.082 -2.691 15.824 1.00 14.58 101 LYS A O 1
ATOM 882 N N . LEU A 1 102 ? 11.601 -3.630 17.246 1.00 12.65 102 LEU A N 1
ATOM 883 C CA . LEU A 1 102 ? 11.563 -4.902 16.510 1.00 12.56 102 LEU A CA 1
ATOM 884 C C . LEU A 1 102 ? 10.999 -4.680 15.094 1.00 12.72 102 LEU A C 1
ATOM 885 O O . LEU A 1 102 ? 11.570 -5.171 14.105 1.00 13.26 102 LEU A O 1
ATOM 890 N N . ILE A 1 103 ? 9.872 -3.960 14.975 1.00 12.60 103 ILE A N 1
ATOM 891 C CA . ILE A 1 103 ? 9.304 -3.754 13.651 1.00 12.73 103 ILE A CA 1
ATOM 892 C C . ILE A 1 103 ? 10.232 -2.861 12.804 1.00 12.86 103 ILE A C 1
ATOM 893 O O . ILE A 1 103 ? 10.320 -3.039 11.581 1.00 13.44 103 ILE A O 1
ATOM 898 N N A SER A 1 104 ? 10.941 -1.936 13.443 0.50 13.13 104 SER A N 1
ATOM 899 N N B SER A 1 104 ? 10.924 -1.902 13.435 0.50 13.27 104 SER A N 1
ATOM 900 C CA A SER A 1 104 ? 11.890 -1.122 12.707 0.50 13.45 104 SER A CA 1
ATOM 901 C CA B SER A 1 104 ? 11.889 -1.053 12.709 0.50 13.75 104 SER A CA 1
ATOM 902 C C A SER A 1 104 ? 13.068 -1.994 12.162 0.50 13.15 104 SER A C 1
ATOM 903 C C B SER A 1 104 ? 12.922 -1.897 11.965 0.50 13.00 104 SER A C 1
ATOM 904 O O A SER A 1 104 ? 13.511 -1.803 11.028 0.50 13.32 104 SER A O 1
ATOM 905 O O B SER A 1 104 ? 13.187 -1.700 10.772 0.50 13.36 104 SER A O 1
ATOM 910 N N A GLU A 1 105 ? 13.563 -2.951 12.959 0.50 13.12 105 GLU A N 1
ATOM 911 N N B GLU A 1 105 ? 13.532 -2.818 12.700 0.50 13.25 105 GLU A N 1
ATOM 912 C CA A GLU A 1 105 ? 14.588 -3.901 12.484 0.50 13.44 105 GLU A CA 1
ATOM 913 C CA B GLU A 1 105 ? 14.598 -3.636 12.155 0.50 13.10 105 GLU A CA 1
ATOM 914 C C A GLU A 1 105 ? 14.100 -4.641 11.219 0.50 12.86 105 GLU A C 1
ATOM 915 C C B GLU A 1 105 ? 14.064 -4.571 11.074 0.50 12.63 105 GLU A C 1
ATOM 916 O O A GLU A 1 105 ? 14.840 -4.794 10.233 0.50 13.59 105 GLU A O 1
ATOM 917 O O B GLU A 1 105 ? 14.740 -4.800 10.054 0.50 12.89 105 GLU A O 1
ATOM 928 N N . VAL A 1 106 ? 12.851 -5.100 11.260 1.00 12.44 106 VAL A N 1
ATOM 929 C CA . VAL A 1 106 ? 12.244 -5.847 10.146 1.00 12.35 106 VAL A CA 1
ATOM 930 C C . VAL A 1 106 ? 12.138 -4.946 8.910 1.00 12.53 106 VAL A C 1
ATOM 931 O O . VAL A 1 106 ? 12.463 -5.380 7.789 1.00 13.28 106 VAL A O 1
ATOM 935 N N . LEU A 1 107 ? 11.672 -3.707 9.083 1.00 12.94 107 LEU A N 1
ATOM 936 C CA . LEU A 1 107 ? 11.524 -2.806 7.956 1.00 13.25 107 LEU A CA 1
ATOM 937 C C . LEU A 1 107 ? 12.855 -2.520 7.274 1.00 12.91 107 LEU A C 1
ATOM 938 O O . LEU A 1 107 ? 12.914 -2.442 6.037 1.00 13.17 107 LEU A O 1
ATOM 943 N N . VAL A 1 108 ? 13.928 -2.336 8.039 1.00 12.61 108 VAL A N 1
ATOM 944 C CA . VAL A 1 108 ? 15.231 -2.086 7.437 1.00 13.05 108 VAL A CA 1
ATOM 945 C C . VAL A 1 108 ? 15.594 -3.235 6.507 1.00 13.43 108 VAL A C 1
ATOM 946 O O . VAL A 1 108 ? 16.037 -3.034 5.370 1.00 14.14 108 VAL A O 1
ATOM 950 N N . LYS A 1 109 ? 15.408 -4.461 6.978 1.00 13.83 109 LYS 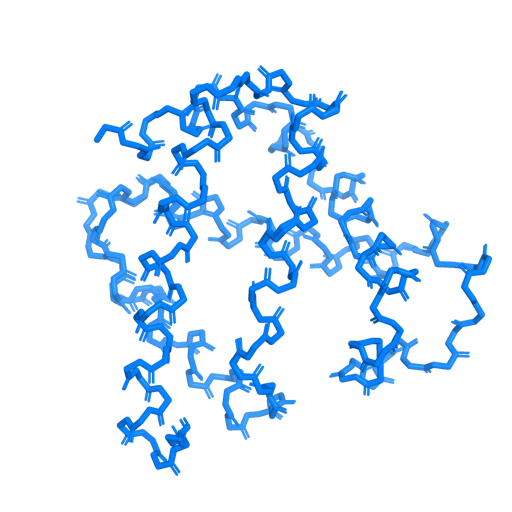A N 1
ATOM 951 C CA . LYS A 1 109 ? 15.746 -5.650 6.190 1.00 14.37 109 LYS A CA 1
ATOM 952 C C . LYS A 1 109 ? 14.861 -5.763 4.962 1.00 13.99 109 LYS A C 1
ATOM 953 O O . LYS A 1 109 ? 15.346 -6.067 3.878 1.00 14.70 109 LYS A O 1
ATOM 959 N N . VAL A 1 110 ? 13.569 -5.529 5.134 1.00 13.60 110 VAL A N 1
ATOM 960 C CA . VAL A 1 110 ? 12.665 -5.595 3.977 1.00 13.72 110 VAL A CA 1
ATOM 961 C C . VAL A 1 110 ? 13.050 -4.536 2.930 1.00 13.97 110 VAL A C 1
ATOM 962 O O . VAL A 1 110 ? 13.066 -4.826 1.722 1.00 14.69 110 VAL A O 1
ATOM 966 N N . MET A 1 111 ? 13.383 -3.317 3.364 1.00 13.70 111 MET A N 1
ATOM 967 C CA . MET A 1 111 ? 13.784 -2.294 2.384 1.00 13.75 111 MET A CA 1
ATOM 968 C C . MET A 1 111 ? 15.136 -2.605 1.738 1.00 13.77 111 MET A C 1
ATOM 969 O O . MET A 1 111 ? 15.339 -2.316 0.544 1.00 14.29 111 MET A O 1
ATOM 974 N N . GLN A 1 112 ? 16.069 -3.194 2.490 1.00 14.26 112 GLN A N 1
ATOM 975 C CA . GLN A 1 112 ? 17.329 -3.653 1.893 1.00 14.59 112 GLN A CA 1
ATOM 976 C C . GLN A 1 112 ? 17.056 -4.680 0.780 1.00 14.89 112 GLN A C 1
ATOM 977 O O . GLN A 1 112 ? 17.684 -4.641 -0.281 1.00 16.22 112 GLN A O 1
ATOM 983 N N A GLU A 1 113 ? 16.135 -5.600 1.047 0.50 13.78 113 GLU A N 1
ATOM 984 N N B GLU A 1 113 ? 16.146 -5.623 1.017 0.50 15.85 113 GLU A N 1
ATOM 985 C CA A GLU A 1 113 ? 15.830 -6.706 0.142 0.50 14.25 113 GLU A CA 1
ATOM 986 C CA B GLU A 1 113 ? 15.911 -6.685 0.028 0.50 15.73 113 GLU A CA 1
ATOM 987 C C A GLU A 1 113 ? 14.923 -6.343 -1.033 0.50 13.42 113 GLU A C 1
ATOM 988 C C B GLU A 1 113 ? 15.029 -6.219 -1.122 0.50 14.72 113 GLU A C 1
ATOM 989 O O A GLU A 1 113 ? 14.992 -6.987 -2.096 0.50 14.31 113 GLU A O 1
ATOM 990 O O B GLU A 1 113 ? 15.287 -6.600 -2.281 0.50 16.14 113 GLU A O 1
ATOM 1001 N N . LYS A 1 114 ? 14.009 -5.398 -0.820 1.00 14.04 114 LYS A N 1
ATOM 1002 C CA . LYS A 1 114 ? 12.917 -5.154 -1.773 1.00 14.46 114 LYS A CA 1
ATOM 1003 C C . LYS A 1 114 ? 12.901 -3.741 -2.342 1.00 14.63 114 LYS A C 1
ATOM 1004 O O . LYS A 1 114 ? 12.172 -3.485 -3.312 1.00 16.60 114 LYS A O 1
ATOM 1010 N N . ALA A 1 115 ? 13.633 -2.802 -1.734 1.00 14.00 115 ALA A N 1
ATOM 1011 C CA . ALA A 1 115 ? 13.503 -1.384 -2.104 1.00 14.26 115 ALA A CA 1
ATOM 1012 C C . ALA A 1 115 ? 14.827 -0.720 -2.425 1.00 14.42 115 ALA A C 1
ATOM 1013 O O . ALA A 1 115 ? 14.876 0.503 -2.553 1.00 15.87 115 ALA A O 1
ATOM 1015 N N . GLY A 1 116 ? 15.898 -1.496 -2.568 1.00 15.09 116 GLY A N 1
ATOM 1016 C CA . GLY A 1 116 ? 17.171 -0.920 -2.966 1.00 15.96 116 GLY A CA 1
ATOM 1017 C C . GLY A 1 116 ? 17.856 -0.053 -1.931 1.00 15.34 116 GLY A C 1
ATOM 1018 O O . GLY A 1 116 ? 18.751 0.718 -2.284 1.00 17.63 116 GLY A O 1
ATOM 1019 N N . LEU A 1 117 ? 17.518 -0.228 -0.655 1.00 14.38 117 LEU A N 1
ATOM 1020 C CA . LEU A 1 117 ? 18.066 0.611 0.396 1.00 14.22 117 LEU A CA 1
ATOM 1021 C C . LEU A 1 117 ? 19.487 0.128 0.718 1.00 14.52 117 LEU A C 1
ATOM 1022 O O . LEU A 1 117 ? 19.671 -1.002 1.189 1.00 15.69 117 LEU A O 1
ATOM 1027 N N . ASP A 1 118 ? 20.484 0.953 0.419 1.00 14.82 118 ASP A N 1
ATOM 1028 C CA . ASP A 1 118 ? 21.890 0.579 0.550 1.00 15.10 118 ASP A CA 1
ATOM 1029 C C . ASP A 1 118 ? 22.419 0.817 1.960 1.00 14.19 118 ASP A C 1
ATOM 1030 O O . ASP A 1 118 ? 21.640 1.169 2.867 1.00 13.63 118 ASP A O 1
ATOM 1035 N N . ALA A 1 119 ? 23.711 0.589 2.179 1.00 14.50 119 ALA A N 1
ATOM 1036 C CA . ALA A 1 119 ? 24.244 0.663 3.536 1.00 14.45 119 ALA A CA 1
ATOM 1037 C C . ALA A 1 119 ? 23.958 2.016 4.195 1.00 14.06 119 ALA A C 1
ATOM 1038 O O . ALA A 1 119 ? 23.540 2.072 5.364 1.00 14.34 119 ALA A O 1
ATOM 1040 N N . GLY A 1 120 ? 24.207 3.102 3.478 1.00 14.53 120 GLY A N 1
ATOM 1041 C CA . GLY A 1 120 ? 23.932 4.412 4.038 1.00 14.58 120 GLY A CA 1
ATOM 1042 C C . GLY A 1 120 ? 22.447 4.638 4.264 1.00 14.27 120 GLY A C 1
ATOM 1043 O O . GLY A 1 120 ? 22.044 5.297 5.242 1.00 14.98 120 GLY A O 1
ATOM 1044 N N . GLY A 1 121 ? 21.619 4.107 3.377 1.00 13.75 121 GLY A N 1
ATOM 1045 C CA . GLY A 1 121 ? 20.177 4.210 3.541 1.00 13.63 121 GLY A CA 1
ATOM 1046 C C . GLY A 1 121 ? 19.667 3.432 4.749 1.00 12.64 121 GLY A C 1
ATOM 1047 O O . GLY A 1 121 ? 18.723 3.873 5.434 1.00 12.85 121 GLY A O 1
ATOM 1048 N N . GLN A 1 122 ? 20.283 2.278 5.024 1.00 12.84 122 GLN A N 1
ATOM 1049 C CA . GLN A 1 122 ? 19.943 1.487 6.196 1.00 12.78 122 GLN A CA 1
ATOM 1050 C C . GLN A 1 122 ? 20.230 2.267 7.472 1.00 13.17 122 GLN A C 1
ATOM 1051 O O . GLN A 1 122 ? 19.389 2.291 8.400 1.00 13.49 122 GLN A O 1
ATOM 1057 N N . THR A 1 123 ? 21.391 2.913 7.533 1.00 13.79 123 THR A N 1
ATOM 1058 C CA . THR A 1 123 ? 21.714 3.767 8.674 1.00 14.07 123 THR A CA 1
ATOM 1059 C C . THR A 1 123 ? 20.724 4.933 8.786 1.00 13.49 123 THR A C 1
ATOM 1060 O O . THR A 1 123 ? 20.242 5.246 9.882 1.00 13.95 123 THR A O 1
ATOM 1064 N N . ALA A 1 124 ? 20.408 5.573 7.663 1.00 13.18 124 ALA A N 1
ATOM 1065 C CA . ALA A 1 124 ? 19.446 6.682 7.672 1.00 13.17 124 ALA A CA 1
ATOM 1066 C C . ALA A 1 124 ? 18.100 6.221 8.219 1.00 12.42 124 ALA A C 1
ATOM 1067 O O . ALA A 1 124 ? 17.472 6.947 9.019 1.00 12.92 124 ALA A O 1
ATOM 1069 N N . LEU A 1 125 ? 17.624 5.053 7.772 1.00 12.41 125 LEU A N 1
ATOM 1070 C CA . LEU A 1 125 ? 16.344 4.553 8.256 1.00 12.09 125 LEU A CA 1
ATOM 1071 C C . LEU A 1 125 ? 16.413 4.226 9.749 1.00 12.13 125 LEU A C 1
ATOM 1072 O O . LEU A 1 125 ? 15.464 4.522 10.495 1.00 12.43 125 LEU A O 1
ATOM 1077 N N . ARG A 1 126 ? 17.496 3.606 10.219 1.00 12.53 126 ARG A N 1
ATOM 1078 C CA A ARG A 1 126 ? 17.653 3.387 11.664 0.50 12.89 126 ARG A CA 1
ATOM 1079 C CA B ARG A 1 126 ? 17.611 3.394 11.656 0.50 12.94 126 ARG A CA 1
ATOM 1080 C C . ARG A 1 126 ? 17.580 4.715 12.414 1.00 12.75 126 ARG A C 1
ATOM 1081 O O . ARG A 1 126 ? 16.971 4.796 13.501 1.00 13.16 126 ARG A O 1
ATOM 1096 N N . ASN A 1 127 ? 18.218 5.760 11.880 1.00 13.05 127 ASN A N 1
ATOM 1097 C CA . ASN A 1 127 ? 18.205 7.064 12.545 1.00 13.18 127 ASN A CA 1
ATOM 1098 C C . ASN A 1 127 ? 16.783 7.614 12.607 1.00 12.93 127 ASN A C 1
ATOM 1099 O O . ASN A 1 127 ? 16.327 8.104 13.663 1.00 13.31 127 ASN A O 1
ATOM 1104 N N . VAL A 1 128 ? 16.071 7.563 11.481 1.00 12.50 128 VAL A N 1
ATOM 1105 C CA . VAL A 1 128 ? 14.683 8.052 11.429 1.00 12.62 128 VAL A CA 1
ATOM 1106 C C . VAL A 1 128 ? 13.786 7.275 12.381 1.00 12.14 128 VAL A C 1
ATOM 1107 O O . VAL A 1 128 ? 12.980 7.864 13.136 1.00 12.35 128 VAL A O 1
ATOM 1111 N N . MET A 1 129 ? 13.896 5.942 12.356 1.00 12.17 129 MET A N 1
ATOM 1112 C CA . MET A 1 129 ? 13.090 5.147 13.263 1.00 12.21 129 MET A CA 1
ATOM 1113 C C . MET A 1 129 ? 13.464 5.446 14.719 1.00 12.06 129 MET A C 1
ATOM 1114 O O . MET A 1 129 ? 12.589 5.436 15.595 1.00 12.51 129 MET A O 1
ATOM 1119 N N . GLY A 1 130 ? 14.735 5.716 14.990 1.00 12.17 130 GLY A N 1
ATOM 1120 C CA . GLY A 1 130 ? 15.128 6.084 16.346 1.00 12.44 130 GLY A CA 1
ATOM 1121 C C . GLY A 1 130 ? 14.460 7.381 16.797 1.00 12.01 130 GLY A C 1
ATOM 1122 O O . GLY A 1 130 ? 14.058 7.500 17.970 1.00 12.32 130 GLY A O 1
ATOM 1123 N N . ILE A 1 131 ? 14.356 8.367 15.899 1.00 12.06 131 ILE A N 1
ATOM 1124 C CA . ILE A 1 131 ? 13.657 9.617 16.211 1.00 12.33 131 ILE A CA 1
ATOM 1125 C C . ILE A 1 131 ? 12.192 9.316 16.534 1.00 12.14 131 ILE A C 1
ATOM 1126 O O . ILE A 1 131 ? 11.621 9.806 17.523 1.00 12.55 131 ILE A O 1
ATOM 1131 N N . ILE A 1 132 ? 11.554 8.512 15.681 1.00 12.43 132 ILE A N 1
ATOM 1132 C CA . ILE A 1 132 ? 10.147 8.180 15.866 1.00 12.63 132 ILE A CA 1
ATOM 1133 C C . ILE A 1 132 ? 9.934 7.461 17.191 1.00 12.76 132 ILE A C 1
ATOM 1134 O O . ILE A 1 132 ? 9.021 7.808 17.973 1.00 13.22 132 ILE A O 1
ATOM 1139 N N . ILE A 1 133 ? 10.757 6.451 17.470 1.00 12.57 133 ILE A N 1
ATOM 1140 C CA . ILE A 1 133 ? 10.594 5.655 18.669 1.00 12.95 133 ILE A CA 1
ATOM 1141 C C . ILE A 1 133 ? 10.849 6.491 19.922 1.00 12.09 133 ILE A C 1
ATOM 1142 O O . ILE A 1 133 ? 10.131 6.344 20.934 1.00 12.47 133 ILE A O 1
ATOM 1147 N N . ALA A 1 134 ? 11.843 7.379 19.885 1.00 12.13 134 ALA A N 1
ATOM 1148 C CA . ALA A 1 134 ? 12.111 8.223 21.042 1.00 11.96 134 ALA A CA 1
ATOM 1149 C C . ALA A 1 134 ? 10.934 9.174 21.304 1.00 12.11 134 ALA A C 1
ATOM 1150 O O . ALA A 1 134 ? 10.614 9.460 22.477 1.00 12.29 134 ALA A O 1
ATOM 1152 N N . ASP A 1 135 ? 10.304 9.688 20.248 1.00 12.24 135 ASP A N 1
ATOM 1153 C CA A ASP A 1 135 ? 9.159 10.507 20.457 0.50 12.26 135 ASP A CA 1
ATOM 1154 C CA B ASP A 1 135 ? 9.106 10.556 20.378 0.50 12.20 135 ASP A CA 1
ATOM 1155 C C . ASP A 1 135 ? 7.983 9.715 21.011 1.00 12.33 135 ASP A C 1
ATOM 1156 O O . ASP A 1 135 ? 7.300 10.163 21.959 1.00 12.54 135 ASP A O 1
ATOM 1165 N N . LEU A 1 136 ? 7.725 8.514 20.466 1.00 12.17 136 LEU A N 1
ATOM 1166 C CA . LEU A 1 136 ? 6.703 7.642 21.048 1.00 12.25 136 LEU A CA 1
ATOM 1167 C C . LEU A 1 136 ? 6.979 7.391 22.525 1.00 11.88 136 LEU A C 1
ATOM 1168 O O . LEU A 1 136 ? 6.058 7.460 23.367 1.00 12.43 136 LEU A O 1
ATOM 1173 N N . GLU A 1 137 ? 8.233 7.091 22.872 1.00 12.12 137 GLU A N 1
ATOM 1174 C CA . GLU A 1 137 ? 8.586 6.792 24.251 1.00 12.06 137 GLU A CA 1
ATOM 1175 C C . GLU A 1 137 ? 8.352 8.009 25.166 1.00 11.82 137 GLU A C 1
ATOM 1176 O O . GLU A 1 137 ? 7.871 7.869 26.304 1.00 12.28 137 GLU A O 1
ATOM 1182 N N . ALA A 1 138 ? 8.694 9.199 24.685 1.00 11.88 138 ALA A N 1
ATOM 1183 C CA . ALA A 1 138 ? 8.479 10.413 25.478 1.00 12.00 138 ALA A CA 1
ATOM 1184 C C . ALA A 1 138 ? 6.979 10.628 25.716 1.00 11.84 138 ALA A C 1
ATOM 1185 O O . ALA A 1 138 ? 6.550 11.003 26.827 1.00 13.04 138 ALA A O 1
ATOM 1187 N N . ASN A 1 139 ? 6.167 10.392 24.680 1.00 11.36 139 ASN A N 1
ATOM 1188 C CA . ASN A 1 139 ? 4.727 10.537 24.814 1.00 11.42 139 ASN A CA 1
ATOM 1189 C C . ASN A 1 139 ? 4.133 9.450 25.730 1.00 11.06 139 ASN A C 1
ATOM 1190 O O . ASN A 1 139 ? 3.239 9.732 26.549 1.00 11.56 139 ASN A O 1
ATOM 1195 N N . TYR A 1 140 ? 4.646 8.213 25.627 1.00 10.92 140 TYR A N 1
ATOM 1196 C CA . TYR A 1 140 ? 4.262 7.163 26.582 1.00 10.95 140 TYR A CA 1
ATOM 1197 C C . TYR A 1 140 ? 4.512 7.654 28.014 1.00 11.39 140 TYR A C 1
ATOM 1198 O O . TYR A 1 140 ? 3.664 7.465 28.901 1.00 11.76 140 TYR A O 1
ATOM 1207 N N . LYS A 1 141 ? 5.676 8.259 28.268 1.00 12.09 141 LYS A N 1
ATOM 1208 C CA . LYS A 1 141 ? 5.995 8.707 29.627 1.00 13.17 141 LYS A CA 1
ATOM 1209 C C . LYS A 1 141 ? 4.984 9.769 30.092 1.00 12.69 141 LYS A C 1
ATOM 1210 O O . LYS A 1 141 ? 4.554 9.758 31.263 1.00 13.36 141 LYS A O 1
ATOM 1216 N N . GLU A 1 142 ? 4.602 10.675 29.199 1.00 12.37 142 GLU A N 1
ATOM 1217 C CA . GLU A 1 142 ? 3.603 11.697 29.531 1.00 12.82 142 GLU A CA 1
ATOM 1218 C C . GLU A 1 142 ? 2.269 11.074 29.932 1.00 12.49 142 GLU A C 1
ATOM 1219 O O . GLU A 1 142 ? 1.487 11.699 30.681 1.00 13.92 142 GLU A O 1
ATOM 1225 N N . LEU A 1 143 ? 1.955 9.891 29.403 1.00 11.84 143 LEU A N 1
ATOM 1226 C CA . LEU A 1 143 ? 0.743 9.138 29.716 1.00 11.86 143 LEU A CA 1
ATOM 1227 C C . LEU A 1 143 ? 0.889 8.237 30.953 1.00 12.19 143 LEU A C 1
ATOM 1228 O O . LEU A 1 143 ? -0.097 7.589 31.346 1.00 13.90 143 LEU A O 1
ATOM 1233 N N . GLY A 1 144 ? 2.083 8.155 31.547 1.00 12.30 144 GLY A N 1
ATOM 1234 C CA . GLY A 1 144 ? 2.314 7.287 32.685 1.00 12.84 144 GLY A CA 1
ATOM 1235 C C . GLY A 1 144 ? 2.868 5.904 32.360 1.00 12.27 144 GLY A C 1
ATOM 1236 O O . GLY A 1 144 ? 2.779 4.997 33.204 1.00 13.15 144 GLY A O 1
ATOM 1237 N N A PHE A 1 145 ? 3.422 5.719 31.153 0.50 12.72 145 PHE A N 1
ATOM 1238 N N B PHE A 1 145 ? 3.492 5.750 31.196 0.50 11.82 145 PHE A N 1
ATOM 1239 C CA A PHE A 1 145 ? 3.928 4.408 30.691 0.50 13.82 145 PHE A CA 1
ATOM 1240 C CA B PHE A 1 145 ? 4.102 4.484 30.814 0.50 12.20 145 PHE A CA 1
ATOM 1241 C C A PHE A 1 145 ? 5.438 4.452 30.433 0.50 15.15 145 PHE A C 1
ATOM 1242 C C B PHE A 1 145 ? 5.587 4.654 30.630 0.50 12.72 145 PHE A C 1
ATOM 1243 O O A PHE A 1 145 ? 5.912 4.036 29.370 0.50 17.38 145 PHE A O 1
ATOM 1244 O O B PHE A 1 145 ? 6.013 5.395 29.760 0.50 13.87 145 PHE A O 1
ATOM 1259 N N A SER A 1 146 ? 6.186 4.960 31.409 0.50 16.29 146 SER A N 1
ATOM 1260 N N B SER A 1 146 ? 6.366 3.918 31.421 0.50 13.39 146 SER A N 1
ATOM 1261 C CA A SER A 1 146 ? 7.641 4.963 31.344 0.50 17.55 146 SER A CA 1
ATOM 1262 C CA B SER A 1 146 ? 7.821 4.045 31.337 0.50 14.84 146 SER A CA 1
ATOM 1263 C C A SER A 1 146 ? 8.166 3.526 31.511 0.50 18.82 146 SER A C 1
ATOM 1264 C C B SER A 1 146 ? 8.517 3.049 30.440 0.50 17.35 146 SER A C 1
ATOM 1265 O O A SER A 1 146 ? 9.337 3.219 31.216 0.50 21.24 146 SER A O 1
ATOM 1266 O O B SER A 1 146 ? 9.687 3.234 30.125 0.50 19.73 146 SER A O 1
#

Sequence (145 aa):
ADFDAVLKCWGPVEEADYTTIGGLLVLTRRLFKEHPETQKLFPKFAGIAQADIAGNAAVSAHGATVLKKLLGEELLLLKKAAKKGGSSHHAAAAIILLKPLANSHATKHKIPIINNFKLISSEEVLVKVMQEEKAGLDAGGQTALRRNVMGIIIADDLEANYKELGFFSS

Solvent-accessible surface area: 7727 Å² total; per-residue (Å²): 116,50,41,84,35,0,52,174,24,6,48,61,1,75,84,62,25,74,72,14,0,6,69,3,0,24,64,6,2,138,86,36,86,95,3,16,160,51,50,118,188,14,42,77,50,60,57,98,86,1,75,74,42,83,62,0,13,56,63,1,6,80,44,2,117,73,14,1,80,4,7,94,25,209,54,68,48,37,58,38,1,102,88,42,0,64,26,44,2,64,156,92,149,20,77,27,83,21,25,94,22,33,9,97,2,6,10,108,4,0,84,101,110,8,63,4,97,76,51,7,28,65,4,0,130,70,0,17,35,89,8,14,60,31,1,84,51,10,8,142,140,71,66,100,120

Radius of gyration: 14.74 Å; Cα contacts (8 Å, |Δi|>4): 181; chains: 1; bounding box: 31×41×38 Å